Protein AF-A0A9P7JX56-F1 (afdb_monomer_lite)

Secondary structure (DSSP, 8-state):
-HHHHHHHHHHHTHHHHHHHHHSGGGGGGGGGPPPHHHHHHHHHHHHHHHHHHHHHHHHHH-SS--HHHHHHHHHHHHHHHHHHHHH-TT-

Radius of gyration: 17.89 Å; chains: 1; bounding box: 33×34×50 Å

Organism: NCBI:txid1912936

Foldseek 3Di:
DVLLVVLVVCLVCLVVVVVVCPDPVNVVCVVVNDDPVNNVVSVVVNVVVVLVVVLVVVQVPDPDNDVVVNVVSVVVSVVVNVVVCVVCVPD

Sequence (91 aa):
DSIYFMVRRLRYLQQPIDYFLEHPNNKELRRHKLSTTEWLVLRDCKVMLMVPHIALQSMSSERLPVLCGTIIIFKQFIAKWKSLQNSQPRL

pLDDT: mean 83.16, std 9.8, range [51.62, 93.75]

Structure (mmCIF, N/CA/C/O backbone):
data_AF-A0A9P7JX56-F1
#
_entry.id   AF-A0A9P7JX56-F1
#
loop_
_atom_site.group_PDB
_atom_site.id
_atom_site.type_symbol
_atom_site.label_atom_id
_atom_site.label_alt_id
_atom_site.label_comp_id
_atom_site.label_asym_id
_atom_site.label_entity_id
_atom_site.label_seq_id
_atom_site.pdbx_PDB_ins_code
_atom_site.Cartn_x
_atom_site.Cartn_y
_atom_site.Cartn_z
_atom_site.occupancy
_atom_site.B_iso_or_equiv
_atom_site.auth_seq_id
_atom_site.auth_comp_id
_atom_site.auth_asym_id
_atom_site.auth_atom_id
_atom_site.pdbx_PDB_model_num
ATOM 1 N N . ASP A 1 1 ? -1.238 10.918 -7.892 1.00 63.34 1 ASP A N 1
ATOM 2 C CA . ASP A 1 1 ? -0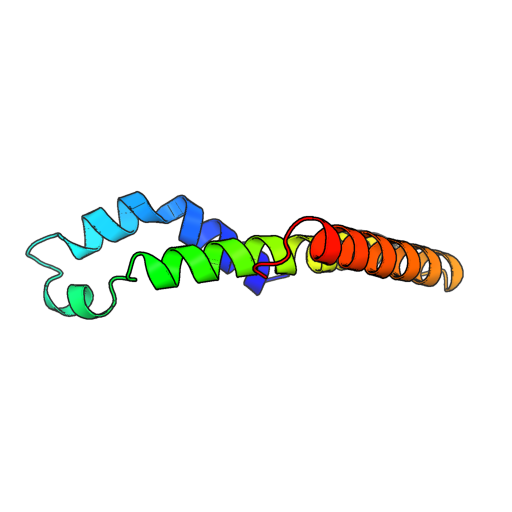.408 10.795 -6.672 1.00 63.34 1 ASP A CA 1
ATOM 3 C C . ASP A 1 1 ? -1.159 10.770 -5.351 1.00 63.34 1 ASP A C 1
ATOM 5 O O . ASP A 1 1 ? -0.885 9.879 -4.554 1.00 63.34 1 ASP A O 1
ATOM 9 N N . SER A 1 2 ? -2.118 11.669 -5.107 1.00 77.56 2 SER A N 1
ATOM 10 C CA . SER A 1 2 ? -2.848 11.751 -3.826 1.00 77.56 2 SER A CA 1
ATOM 11 C C . SER A 1 2 ? -3.429 10.409 -3.346 1.00 77.56 2 SER A C 1
ATOM 13 O O . SER A 1 2 ? -3.197 10.026 -2.204 1.00 77.56 2 SER A O 1
ATOM 15 N N . ILE A 1 3 ? -4.092 9.647 -4.222 1.00 85.31 3 ILE A N 1
ATOM 16 C CA . ILE A 1 3 ? -4.757 8.380 -3.861 1.00 85.31 3 ILE A CA 1
ATOM 17 C C . ILE A 1 3 ? -3.755 7.297 -3.424 1.00 85.31 3 ILE A C 1
ATOM 19 O O . ILE A 1 3 ? -3.982 6.626 -2.419 1.00 85.31 3 ILE A O 1
ATOM 23 N N . TYR A 1 4 ? -2.616 7.149 -4.113 1.00 87.81 4 TYR A N 1
ATOM 24 C CA . TYR A 1 4 ? -1.580 6.182 -3.720 1.00 87.81 4 TYR A CA 1
ATOM 25 C C . TYR A 1 4 ? -1.056 6.474 -2.307 1.00 87.81 4 TYR A C 1
ATOM 27 O O . TYR A 1 4 ? -0.956 5.568 -1.474 1.00 87.81 4 TYR A O 1
ATOM 35 N N . PHE A 1 5 ? -0.771 7.745 -2.009 1.00 88.19 5 PHE A N 1
ATOM 36 C CA . PHE A 1 5 ? -0.311 8.151 -0.683 1.00 88.19 5 PHE A CA 1
ATOM 37 C C . PHE A 1 5 ? -1.395 8.007 0.387 1.00 88.19 5 PHE A C 1
ATOM 39 O O . PHE A 1 5 ? -1.080 7.552 1.487 1.00 88.19 5 PHE A O 1
ATOM 46 N N . MET A 1 6 ? -2.653 8.322 0.067 1.00 92.19 6 MET A N 1
ATOM 47 C CA . MET A 1 6 ? -3.792 8.115 0.967 1.00 92.19 6 MET A CA 1
ATOM 48 C C . MET A 1 6 ? -3.940 6.636 1.334 1.00 92.19 6 MET A C 1
ATOM 50 O O . MET A 1 6 ? -3.920 6.302 2.516 1.00 92.19 6 MET A O 1
ATOM 54 N N . VAL A 1 7 ? -3.980 5.735 0.346 1.00 91.38 7 VAL A N 1
ATOM 55 C CA . VAL A 1 7 ? -4.092 4.282 0.572 1.00 91.38 7 VAL A CA 1
ATOM 56 C C . VAL A 1 7 ? -2.876 3.747 1.331 1.00 91.38 7 VAL A C 1
ATOM 58 O O . VAL A 1 7 ? -3.014 2.964 2.272 1.00 91.38 7 VAL A O 1
ATOM 61 N N . ARG A 1 8 ? -1.664 4.189 0.975 1.00 91.81 8 ARG A N 1
ATOM 62 C CA . ARG A 1 8 ? -0.437 3.797 1.682 1.00 91.81 8 ARG A CA 1
ATOM 63 C C . ARG A 1 8 ? -0.474 4.220 3.151 1.00 91.81 8 ARG A C 1
ATOM 65 O O . ARG A 1 8 ? -0.088 3.423 4.005 1.00 91.81 8 ARG A O 1
ATOM 72 N N . ARG A 1 9 ? -0.913 5.447 3.442 1.00 92.62 9 ARG A N 1
ATOM 73 C CA . ARG A 1 9 ? -0.976 5.985 4.806 1.00 92.62 9 ARG A CA 1
ATOM 74 C C . ARG A 1 9 ? -2.094 5.346 5.620 1.00 92.62 9 ARG A C 1
ATOM 76 O O . ARG A 1 9 ? -1.851 4.983 6.764 1.00 92.62 9 ARG A O 1
ATOM 83 N N . LEU A 1 10 ? -3.257 5.124 5.012 1.00 92.31 10 LEU A N 1
ATOM 84 C CA . LEU A 1 10 ? -4.369 4.401 5.625 1.00 92.31 10 LEU A CA 1
ATOM 85 C C . LEU A 1 10 ? -3.937 2.997 6.070 1.00 92.31 10 LEU A C 1
ATOM 87 O O . LEU A 1 10 ? -4.154 2.621 7.214 1.00 92.31 10 LEU A O 1
ATOM 91 N N . ARG A 1 11 ? -3.232 2.258 5.203 1.00 92.06 11 ARG A N 1
ATOM 92 C CA . ARG A 1 11 ? -2.690 0.931 5.539 1.00 92.06 11 ARG A CA 1
ATOM 93 C C . ARG A 1 11 ? -1.617 0.964 6.623 1.00 92.06 11 ARG A C 1
ATOM 95 O O . ARG A 1 11 ? -1.553 0.048 7.431 1.00 92.06 11 ARG A O 1
ATOM 102 N N . TYR A 1 12 ? -0.764 1.987 6.636 1.00 92.88 12 TYR A N 1
ATOM 103 C CA . TYR A 1 12 ? 0.232 2.156 7.699 1.00 92.88 12 TYR A CA 1
ATOM 104 C C . TYR A 1 12 ? -0.429 2.388 9.066 1.00 92.88 12 TYR A C 1
ATOM 106 O O . TYR A 1 12 ? 0.058 1.904 10.080 1.00 92.88 12 TYR A O 1
ATOM 114 N N . LEU A 1 13 ? -1.562 3.092 9.081 1.00 93.75 13 LEU A N 1
ATOM 115 C CA . LEU A 1 13 ? -2.316 3.421 10.288 1.00 93.75 13 LEU A CA 1
ATOM 116 C C . LEU A 1 13 ? -3.391 2.385 10.646 1.00 93.75 13 LEU A C 1
ATOM 118 O O . LEU A 1 13 ? -4.204 2.657 11.520 1.00 93.75 13 LEU A O 1
ATOM 122 N N . GLN A 1 14 ? -3.402 1.205 10.023 1.00 91.88 14 GLN A N 1
ATOM 123 C CA . GLN A 1 14 ? -4.440 0.198 10.262 1.00 91.88 14 GLN A CA 1
ATOM 124 C C . GLN A 1 14 ? -4.604 -0.135 11.756 1.00 91.88 14 GLN A C 1
ATOM 126 O O . GLN A 1 14 ? -5.693 0.013 12.296 1.00 91.88 14 GLN A O 1
ATOM 131 N N . GLN A 1 15 ? -3.516 -0.494 12.445 1.00 91.25 15 GLN A N 1
ATOM 132 C CA . GLN A 1 15 ? -3.546 -0.828 13.876 1.00 91.25 15 GLN A CA 1
ATOM 133 C C . GLN A 1 15 ? -4.058 0.316 14.773 1.00 91.25 15 GLN A C 1
ATOM 135 O O . GLN A 1 15 ? -4.970 0.076 15.563 1.00 91.25 15 GLN A O 1
ATOM 140 N N . PRO A 1 16 ? -3.527 1.555 14.685 1.00 93.19 16 PRO A N 1
ATOM 141 C CA . PRO A 1 16 ? -4.037 2.649 15.508 1.00 93.19 16 PRO A CA 1
ATOM 142 C C . PRO A 1 16 ? -5.477 3.045 15.157 1.00 93.19 16 PRO A C 1
ATOM 144 O O . PRO A 1 16 ? -6.211 3.462 16.049 1.00 93.19 16 PRO A O 1
ATOM 147 N N . ILE A 1 17 ? -5.906 2.892 13.898 1.00 91.56 17 ILE A N 1
ATOM 148 C CA . ILE A 1 17 ? -7.305 3.109 13.500 1.00 91.56 17 ILE A CA 1
ATOM 149 C C . ILE A 1 17 ? -8.204 2.048 14.135 1.00 91.56 17 ILE A C 1
ATOM 151 O O . ILE A 1 17 ? -9.210 2.404 14.740 1.00 91.56 17 ILE A O 1
ATOM 155 N N . ASP A 1 18 ? -7.833 0.770 14.060 1.00 90.75 18 ASP A N 1
ATOM 156 C CA . ASP A 1 18 ? -8.605 -0.317 14.666 1.00 90.75 18 ASP A CA 1
ATOM 157 C C . ASP A 1 18 ? -8.731 -0.125 16.185 1.00 90.75 18 ASP A C 1
ATOM 159 O O . ASP A 1 18 ? -9.837 -0.192 16.722 1.00 90.75 18 ASP A O 1
ATOM 163 N N . TYR A 1 19 ? -7.633 0.232 16.861 1.00 91.25 19 TYR A N 1
ATOM 164 C CA . TYR A 1 19 ? -7.635 0.559 18.290 1.00 91.25 19 TYR A CA 1
ATOM 165 C C . TYR A 1 19 ? -8.552 1.750 18.617 1.00 91.25 19 TYR A C 1
ATOM 167 O O . TYR A 1 19 ? -9.348 1.701 19.555 1.00 91.25 19 TYR A O 1
ATOM 175 N N . PHE A 1 20 ? -8.482 2.820 17.820 1.00 91.62 20 PHE A N 1
ATOM 176 C CA . PHE A 1 20 ? -9.323 4.003 17.997 1.00 91.62 20 PH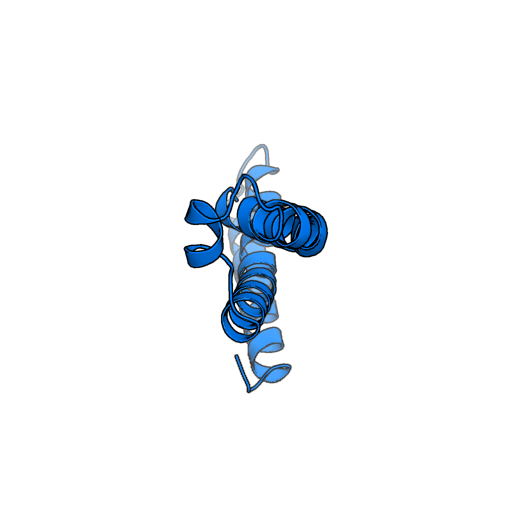E A CA 1
ATOM 177 C C . PHE A 1 20 ? -10.814 3.692 17.805 1.00 91.62 20 PHE A C 1
ATOM 179 O O . PHE A 1 20 ? -11.650 4.182 18.567 1.00 91.62 20 PHE A O 1
ATOM 186 N N . LEU A 1 21 ? -11.155 2.865 16.813 1.00 90.56 21 LEU A N 1
ATOM 187 C CA . LEU A 1 21 ? -12.531 2.454 16.527 1.00 90.56 21 LEU A CA 1
ATOM 188 C C . LEU A 1 21 ? -13.078 1.470 17.568 1.00 90.56 21 LEU A C 1
ATOM 190 O O . LEU A 1 21 ? -14.286 1.397 17.775 1.00 90.56 21 LEU A O 1
ATOM 194 N N . GLU A 1 22 ? -12.220 0.710 18.244 1.00 89.31 22 GLU A N 1
ATOM 195 C CA . GLU A 1 22 ? -12.627 -0.207 19.310 1.00 89.31 22 GLU A CA 1
ATOM 196 C C . GLU A 1 22 ? -12.891 0.487 20.650 1.00 89.31 22 GLU A C 1
ATOM 198 O O . GLU A 1 22 ? -13.532 -0.109 21.521 1.00 89.31 22 GLU A O 1
ATOM 203 N N . HIS A 1 23 ? -12.472 1.747 20.792 1.00 90.88 23 HIS A N 1
ATOM 204 C CA . HIS A 1 23 ? -12.620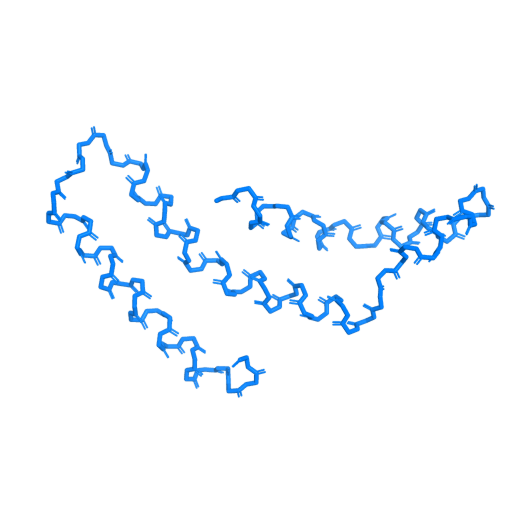 2.515 22.019 1.00 90.88 23 HIS A CA 1
ATOM 205 C C . HIS A 1 23 ? -14.106 2.774 22.375 1.00 90.88 23 HIS A C 1
ATOM 207 O O . HIS A 1 23 ? -14.884 3.189 21.509 1.00 90.88 23 HIS A O 1
ATOM 213 N N . PRO A 1 24 ? -14.528 2.623 23.650 1.00 87.44 24 PRO A N 1
ATOM 214 C CA . PRO A 1 24 ? -15.930 2.768 24.067 1.00 87.44 24 PRO A CA 1
ATOM 215 C C . PRO A 1 24 ? -16.575 4.127 23.757 1.00 87.44 24 PRO A C 1
ATOM 217 O O . PRO A 1 24 ? -17.784 4.180 23.543 1.00 87.44 24 PRO A O 1
ATOM 220 N N . ASN A 1 25 ? -15.786 5.205 23.706 1.00 91.06 25 ASN A N 1
ATOM 221 C CA . ASN A 1 25 ? -16.269 6.548 23.342 1.00 91.06 25 ASN A CA 1
ATOM 222 C C . ASN A 1 25 ? -16.570 6.705 21.843 1.00 91.06 25 ASN A C 1
ATOM 224 O O . ASN A 1 25 ? -17.265 7.638 21.460 1.00 91.06 25 ASN A O 1
ATOM 228 N N . ASN A 1 26 ? -16.076 5.796 21.001 1.00 90.06 26 ASN A N 1
ATOM 229 C CA . ASN A 1 26 ? -16.160 5.883 19.544 1.00 90.06 26 ASN A CA 1
ATOM 230 C C . ASN A 1 26 ? -17.094 4.817 18.954 1.00 90.06 26 ASN A C 1
ATOM 232 O O . ASN A 1 26 ? -16.964 4.456 17.786 1.00 90.06 26 ASN A O 1
ATOM 236 N N . LYS A 1 27 ? -18.043 4.297 19.744 1.00 84.06 27 LYS A N 1
ATOM 237 C CA . LYS A 1 27 ? -18.962 3.224 19.317 1.00 84.06 27 LYS A CA 1
ATOM 238 C C . LYS A 1 27 ? -19.695 3.543 18.013 1.00 84.06 27 LYS A C 1
ATOM 240 O O . LYS A 1 27 ? -19.813 2.659 17.172 1.00 84.06 27 LYS A O 1
ATOM 245 N N . GLU A 1 28 ? -20.089 4.797 17.807 1.00 89.44 28 GLU A N 1
ATOM 246 C CA . GLU A 1 28 ? -20.734 5.256 16.567 1.00 89.44 28 GLU A CA 1
ATOM 247 C C . GLU A 1 28 ? -19.845 5.086 15.327 1.00 89.44 28 GLU A C 1
ATOM 249 O O . GLU A 1 28 ? -20.339 4.883 14.219 1.00 89.44 28 GLU A O 1
ATOM 254 N N . LEU A 1 29 ? -18.522 5.129 15.505 1.00 89.19 29 LEU A N 1
ATOM 255 C CA . LEU A 1 29 ? -17.552 5.001 14.424 1.00 89.19 29 LEU A CA 1
ATOM 256 C C . LEU A 1 29 ? -17.216 3.544 14.095 1.00 89.19 29 LEU A C 1
ATOM 258 O O . LEU A 1 29 ? -16.698 3.289 13.009 1.00 89.19 29 LEU A O 1
ATOM 262 N N . ARG A 1 30 ? -17.560 2.568 14.953 1.00 85.00 30 ARG A N 1
ATOM 263 C CA . ARG A 1 30 ? -17.314 1.136 14.679 1.00 85.00 30 ARG A CA 1
ATOM 264 C C . ARG A 1 30 ? -17.911 0.670 13.358 1.00 85.00 30 ARG A C 1
ATOM 266 O O . ARG A 1 30 ? -17.327 -0.193 12.714 1.00 85.00 30 ARG A O 1
ATOM 273 N N . ARG A 1 31 ? -19.035 1.254 12.933 1.00 87.06 31 ARG A N 1
ATOM 274 C CA . ARG A 1 31 ? -19.676 0.943 11.644 1.00 87.06 31 ARG A CA 1
ATOM 275 C C . ARG A 1 31 ? -18.805 1.274 10.427 1.00 87.06 31 ARG A C 1
ATOM 277 O O . ARG A 1 31 ? -19.068 0.771 9.346 1.00 87.06 31 ARG A O 1
ATOM 284 N N . HIS A 1 32 ? -17.793 2.125 10.598 1.00 87.00 32 HIS A N 1
ATOM 285 C CA . HIS A 1 32 ? -16.832 2.499 9.560 1.00 87.00 32 HIS A CA 1
ATOM 286 C C . HIS A 1 32 ? -15.553 1.653 9.606 1.00 87.00 32 HIS A C 1
ATOM 288 O O . HIS A 1 32 ? -14.614 1.924 8.856 1.00 87.00 32 HIS A O 1
ATOM 294 N N . LYS A 1 33 ? -15.482 0.649 10.491 1.00 88.38 33 LYS A N 1
ATOM 295 C CA . LYS A 1 33 ? -14.347 -0.267 10.548 1.00 88.38 33 LYS A CA 1
ATOM 296 C C . LYS A 1 33 ? -14.322 -1.115 9.284 1.00 88.38 33 LYS A C 1
ATOM 298 O O . LYS A 1 33 ? -15.282 -1.817 8.980 1.00 88.38 33 LYS A O 1
ATOM 303 N N . LEU A 1 34 ? -13.193 -1.062 8.589 1.00 89.31 34 LEU A N 1
ATOM 304 C CA . LEU A 1 34 ? -12.962 -1.862 7.398 1.00 89.31 34 LEU A CA 1
ATOM 305 C C . LEU A 1 34 ? -12.806 -3.336 7.780 1.00 89.31 34 LEU A C 1
ATOM 307 O O . LEU A 1 34 ? -12.059 -3.699 8.694 1.00 89.31 34 LEU A O 1
ATOM 311 N N . SER A 1 35 ? -13.506 -4.185 7.045 1.00 90.31 35 SER A N 1
ATOM 312 C CA . SER A 1 35 ? -13.390 -5.635 7.103 1.00 90.31 35 SER A CA 1
ATOM 313 C C . SER A 1 35 ? -12.039 -6.116 6.568 1.00 90.31 35 SER A C 1
ATOM 315 O O . SER A 1 35 ? -11.326 -5.423 5.837 1.00 90.31 35 SER A O 1
ATOM 317 N N . THR A 1 36 ? -11.672 -7.354 6.902 1.00 88.56 36 THR A N 1
ATOM 318 C CA . THR A 1 36 ? -10.435 -7.974 6.407 1.00 88.56 36 THR A CA 1
ATOM 319 C C . THR A 1 36 ? -10.381 -8.014 4.878 1.00 88.56 36 THR A C 1
ATOM 321 O O . THR A 1 36 ? -9.312 -7.826 4.300 1.00 88.56 36 THR A O 1
ATOM 324 N N . THR A 1 37 ? -11.521 -8.216 4.214 1.00 90.31 37 THR A N 1
ATOM 325 C CA . THR A 1 37 ? -11.626 -8.212 2.750 1.00 90.31 37 THR A CA 1
ATOM 326 C C . THR A 1 37 ? -11.372 -6.825 2.168 1.00 90.31 37 THR A C 1
ATOM 328 O O . THR A 1 37 ? -10.590 -6.702 1.229 1.00 90.31 37 THR A O 1
ATOM 331 N N . GLU A 1 38 ? -11.930 -5.765 2.754 1.00 89.88 38 GLU A N 1
ATOM 332 C CA . GLU A 1 38 ? -11.664 -4.387 2.316 1.00 89.88 38 GLU A CA 1
ATOM 333 C C . GLU A 1 38 ? -10.185 -4.006 2.491 1.00 89.88 38 GLU A C 1
ATOM 335 O O . GLU A 1 38 ? -9.591 -3.371 1.617 1.00 89.88 38 GLU A O 1
ATOM 340 N N . TRP A 1 39 ? -9.538 -4.465 3.567 1.00 90.69 39 TRP A N 1
ATOM 341 C CA . TRP A 1 39 ? -8.094 -4.291 3.755 1.00 90.69 39 TRP A CA 1
ATOM 342 C C . TRP A 1 39 ? -7.245 -5.032 2.712 1.00 90.69 39 TRP A C 1
ATOM 344 O O . TRP A 1 39 ? -6.169 -4.545 2.340 1.00 90.69 39 TRP A O 1
ATOM 354 N N . LEU A 1 40 ? -7.703 -6.194 2.234 1.00 89.31 40 LEU A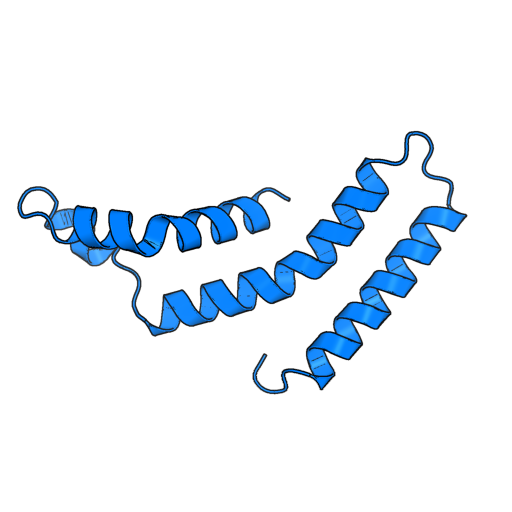 N 1
ATOM 355 C CA . LEU A 1 40 ? -7.061 -6.918 1.133 1.00 89.31 40 LEU A CA 1
ATOM 356 C C . LEU A 1 40 ? -7.224 -6.161 -0.188 1.00 89.31 40 LEU A C 1
ATOM 358 O O . LEU A 1 40 ? -6.226 -5.906 -0.854 1.00 89.31 40 LEU A O 1
ATOM 362 N N . VAL A 1 41 ? -8.423 -5.667 -0.500 1.00 89.62 41 VAL A N 1
ATOM 363 C CA . VAL A 1 41 ? -8.645 -4.839 -1.698 1.00 89.62 41 VAL A CA 1
ATOM 364 C C . VAL A 1 41 ? -7.766 -3.584 -1.671 1.00 89.62 41 VAL A C 1
ATOM 366 O O . VAL A 1 41 ? -7.108 -3.258 -2.655 1.00 89.62 41 VAL A O 1
ATOM 369 N N . LEU A 1 42 ? -7.644 -2.904 -0.526 1.00 90.31 42 LEU A N 1
ATOM 370 C CA . LEU A 1 42 ? -6.739 -1.755 -0.383 1.00 90.31 42 LEU A CA 1
ATOM 371 C C . LEU A 1 42 ? -5.260 -2.129 -0.563 1.00 90.31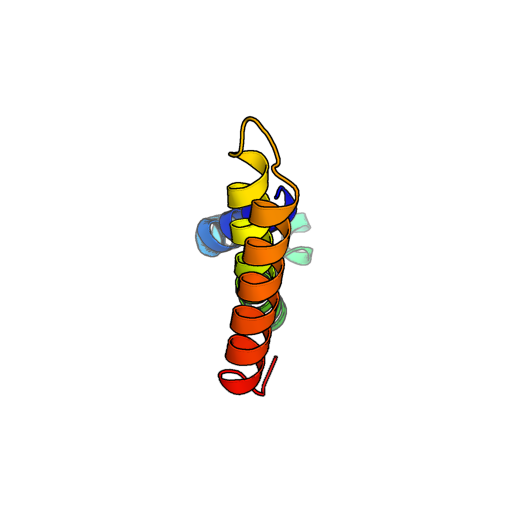 42 LEU A C 1
ATOM 373 O O . LEU A 1 42 ? -4.446 -1.295 -0.980 1.00 90.31 42 LEU A O 1
ATOM 377 N N . ARG A 1 43 ? -4.875 -3.367 -0.235 1.00 89.00 43 ARG A N 1
ATOM 378 C CA . ARG A 1 43 ? -3.524 -3.867 -0.505 1.00 89.00 43 ARG A CA 1
ATOM 379 C C . ARG A 1 43 ? -3.285 -3.993 -1.998 1.00 89.00 43 ARG A C 1
ATOM 381 O O . ARG A 1 43 ? -2.251 -3.505 -2.454 1.00 89.00 43 ARG A O 1
ATOM 388 N N . ASP A 1 44 ? -4.230 -4.577 -2.708 1.00 87.94 44 ASP A N 1
ATOM 389 C CA . ASP A 1 44 ? -4.141 -4.814 -4.144 1.00 87.94 44 ASP A CA 1
ATOM 390 C C . ASP A 1 44 ? -4.179 -3.482 -4.908 1.00 87.94 44 ASP A C 1
ATOM 392 O O . ASP A 1 44 ? -3.303 -3.208 -5.730 1.00 87.94 44 ASP A O 1
ATOM 396 N N . CYS A 1 45 ? -5.054 -2.556 -4.499 1.00 87.31 45 CYS A N 1
ATOM 397 C CA . CYS A 1 45 ? -5.076 -1.178 -4.991 1.00 87.31 45 CYS A CA 1
ATOM 398 C C . CYS A 1 45 ? -3.735 -0.461 -4.790 1.00 87.31 45 CYS A C 1
ATOM 400 O O . CYS A 1 45 ? -3.272 0.237 -5.688 1.00 87.31 45 CYS A O 1
ATOM 402 N N . LYS A 1 46 ? -3.065 -0.626 -3.639 1.00 88.31 46 LYS A N 1
ATOM 403 C CA . LYS A 1 46 ? -1.732 -0.029 -3.427 1.00 88.31 46 LYS A CA 1
ATOM 404 C C . LYS A 1 46 ? -0.716 -0.559 -4.443 1.00 88.31 46 LYS A C 1
ATOM 406 O O . LYS A 1 46 ? 0.101 0.219 -4.928 1.00 88.31 46 LYS A O 1
ATOM 411 N N . VAL A 1 47 ? -0.741 -1.863 -4.721 1.00 86.88 47 VAL A N 1
ATOM 412 C CA . VAL A 1 47 ? 0.181 -2.512 -5.663 1.00 86.88 47 VAL A CA 1
ATOM 413 C C . VAL A 1 47 ? -0.086 -2.027 -7.087 1.00 86.88 47 VAL A C 1
ATOM 415 O O . VAL A 1 47 ? 0.848 -1.572 -7.747 1.00 86.88 47 VAL A O 1
ATOM 418 N N . MET A 1 48 ? -1.352 -2.006 -7.515 1.00 85.31 48 MET A N 1
ATOM 419 C CA . MET A 1 48 ? -1.743 -1.432 -8.804 1.00 85.31 48 MET A CA 1
ATOM 420 C C . MET A 1 48 ? -1.320 0.032 -8.922 1.00 85.31 48 MET A C 1
ATOM 422 O O . MET A 1 48 ? -0.709 0.411 -9.911 1.00 85.31 48 MET A O 1
ATOM 426 N N . LEU A 1 49 ? -1.588 0.858 -7.908 1.00 87.19 49 LEU A N 1
ATOM 427 C CA . LEU A 1 49 ? -1.309 2.296 -7.954 1.00 87.19 49 LEU A CA 1
ATOM 428 C C . LEU A 1 49 ? 0.180 2.648 -7.835 1.00 87.19 49 LEU A C 1
ATOM 430 O O . LEU A 1 49 ? 0.566 3.761 -8.188 1.00 87.19 49 LEU A O 1
ATOM 434 N N . MET A 1 50 ? 1.032 1.724 -7.383 1.00 87.12 50 MET A N 1
ATOM 435 C CA . MET A 1 50 ? 2.475 1.954 -7.281 1.00 87.12 50 MET A CA 1
ATOM 436 C C . MET A 1 50 ? 3.121 2.175 -8.655 1.00 87.12 50 MET A C 1
ATOM 438 O O . MET A 1 50 ? 3.951 3.068 -8.812 1.00 87.12 50 MET A O 1
ATOM 442 N N . VAL A 1 51 ? 2.731 1.383 -9.656 1.00 84.62 51 VAL A N 1
ATOM 443 C CA . VAL A 1 51 ? 3.283 1.447 -11.019 1.00 84.62 51 VAL A CA 1
ATOM 444 C C . VAL A 1 51 ? 3.004 2.798 -11.711 1.00 84.62 51 VAL A C 1
ATOM 446 O O . VAL A 1 51 ? 3.967 3.424 -12.162 1.00 84.62 51 VAL A O 1
ATOM 449 N N . PRO A 1 52 ? 1.754 3.310 -11.770 1.00 84.50 52 PRO A N 1
ATOM 450 C CA . PRO A 1 52 ? 1.466 4.621 -12.343 1.00 84.50 52 PRO A CA 1
ATOM 451 C C . PRO A 1 52 ? 2.033 5.754 -11.490 1.00 84.50 52 PRO A C 1
ATOM 453 O O . PRO A 1 52 ? 2.471 6.750 -12.051 1.00 84.50 52 PRO A O 1
ATOM 456 N N . HIS A 1 53 ? 2.086 5.607 -10.160 1.00 85.81 53 HIS A N 1
ATOM 457 C CA . HIS A 1 53 ? 2.702 6.614 -9.297 1.00 85.81 53 HIS A CA 1
ATOM 458 C C . HIS A 1 53 ? 4.185 6.827 -9.628 1.00 85.81 53 HIS A C 1
ATOM 460 O O . HIS A 1 53 ? 4.610 7.965 -9.787 1.00 85.81 53 HIS A O 1
ATOM 466 N N . ILE A 1 54 ? 4.962 5.751 -9.795 1.00 83.81 54 ILE A N 1
ATOM 467 C CA . ILE A 1 54 ? 6.384 5.854 -10.160 1.00 83.81 54 ILE A CA 1
ATOM 468 C C . ILE A 1 54 ? 6.545 6.518 -11.532 1.00 83.81 54 ILE A C 1
ATOM 470 O O . ILE A 1 54 ? 7.377 7.407 -11.678 1.00 83.81 54 ILE A O 1
ATOM 474 N N . ALA A 1 55 ? 5.737 6.123 -12.521 1.00 82.38 55 ALA A N 1
ATOM 475 C CA . ALA A 1 55 ? 5.785 6.721 -13.855 1.00 82.38 55 ALA A CA 1
ATOM 476 C C . ALA A 1 55 ? 5.472 8.227 -13.818 1.00 82.38 55 ALA A C 1
ATOM 478 O O . ALA A 1 55 ? 6.220 9.028 -14.377 1.00 82.38 55 ALA A O 1
ATOM 479 N N . LEU A 1 56 ? 4.410 8.615 -13.103 1.00 82.19 56 LEU A N 1
ATOM 480 C CA . LEU A 1 56 ? 4.018 10.012 -12.928 1.00 82.19 56 LEU A CA 1
ATOM 481 C C . LEU A 1 56 ? 5.080 10.817 -12.181 1.00 82.19 56 LEU A C 1
ATOM 483 O O . LEU A 1 56 ? 5.387 11.933 -12.592 1.00 82.19 56 LEU A O 1
ATOM 48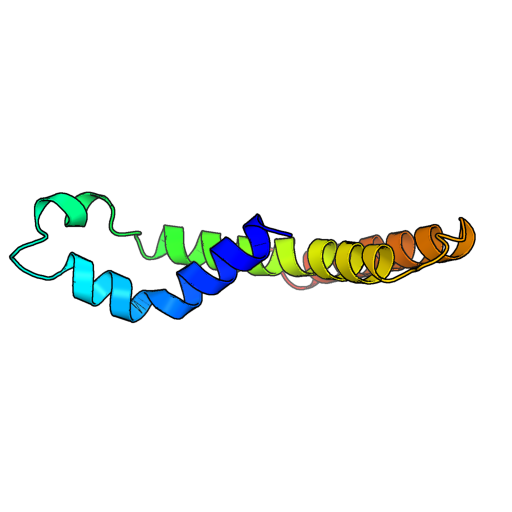7 N N . GLN A 1 57 ? 5.666 10.262 -11.120 1.00 83.56 57 GLN A N 1
ATOM 488 C CA . GLN A 1 57 ? 6.717 10.929 -10.359 1.00 83.56 57 GLN A CA 1
ATOM 489 C C . GLN A 1 57 ? 7.969 11.155 -11.214 1.00 83.56 57 GLN A C 1
ATOM 491 O O . GLN A 1 57 ? 8.536 12.246 -11.183 1.00 83.56 57 GLN A O 1
ATOM 496 N N . SER A 1 58 ? 8.374 10.159 -12.009 1.00 80.44 58 SER A N 1
ATOM 497 C CA . SER A 1 58 ? 9.487 10.296 -12.951 1.00 80.44 58 SER A CA 1
ATOM 498 C C . SER A 1 58 ? 9.220 11.401 -13.974 1.00 80.44 58 SER A C 1
ATOM 500 O O . SER A 1 58 ? 10.050 12.291 -14.123 1.00 80.44 58 SER A O 1
ATOM 502 N N . MET A 1 59 ? 8.036 11.420 -14.594 1.00 78.56 59 MET A N 1
ATOM 503 C CA . MET A 1 59 ? 7.667 12.461 -15.564 1.00 78.56 59 MET A CA 1
ATOM 504 C C . MET A 1 59 ? 7.577 13.855 -14.935 1.00 78.56 59 MET A C 1
ATOM 506 O O . MET A 1 59 ? 8.025 14.831 -15.523 1.00 78.56 59 MET A O 1
ATOM 510 N N . SER A 1 60 ? 7.035 13.955 -13.721 1.00 77.62 60 SER A N 1
ATOM 511 C CA . SER A 1 60 ? 6.870 15.232 -13.011 1.00 77.62 60 SER A CA 1
ATOM 512 C C . SER A 1 60 ? 8.203 15.825 -12.542 1.00 77.62 60 SER A C 1
ATOM 514 O O . SER A 1 60 ? 8.275 17.012 -12.235 1.00 77.62 60 SER A O 1
ATOM 516 N N . SER A 1 61 ? 9.256 15.006 -12.465 1.00 75.44 61 SER A N 1
ATOM 517 C CA . SER A 1 61 ? 10.608 15.444 -12.106 1.00 75.44 61 SER A CA 1
ATOM 518 C C . SER A 1 61 ? 11.409 15.999 -13.292 1.00 75.44 61 SER A C 1
ATOM 520 O O . SER A 1 61 ? 12.430 16.660 -13.086 1.00 75.44 61 SER A O 1
ATOM 522 N N . GLU A 1 62 ? 10.955 15.776 -14.530 1.00 72.19 62 GLU A N 1
ATOM 523 C CA . GLU A 1 62 ? 11.617 16.299 -15.724 1.00 72.19 62 GLU A CA 1
ATOM 524 C C . GLU A 1 62 ? 11.302 17.792 -15.903 1.00 72.19 62 GLU A C 1
ATOM 526 O O . GLU A 1 62 ? 10.173 18.196 -16.166 1.00 72.19 62 GLU A O 1
ATOM 531 N N . ARG A 1 63 ? 12.333 18.639 -15.787 1.00 65.69 63 ARG A N 1
ATOM 532 C CA . ARG A 1 63 ? 12.232 20.101 -15.976 1.00 65.69 63 ARG A CA 1
ATOM 533 C C . ARG A 1 63 ? 11.881 20.510 -17.413 1.00 65.69 63 ARG A C 1
ATOM 535 O O . ARG A 1 63 ? 11.404 21.618 -17.634 1.00 65.69 63 ARG A O 1
ATOM 542 N N . LEU A 1 64 ? 12.157 19.629 -18.372 1.00 62.12 64 LEU A N 1
ATOM 543 C CA . LEU A 1 64 ? 11.863 19.766 -19.794 1.00 62.12 64 LEU A CA 1
ATOM 544 C C . LEU A 1 64 ? 11.329 18.406 -20.254 1.00 62.12 64 LEU A C 1
ATOM 546 O O . LEU A 1 64 ? 12.140 17.492 -20.411 1.00 62.12 64 LEU A O 1
ATOM 550 N N . PRO A 1 65 ? 10.007 18.233 -20.431 1.00 54.88 65 PRO A N 1
ATOM 551 C CA . PRO A 1 65 ? 9.452 16.978 -20.914 1.00 54.88 65 PRO A CA 1
ATOM 552 C C . PRO A 1 65 ? 9.849 16.832 -22.380 1.00 54.88 65 PRO A C 1
ATOM 554 O O . PRO A 1 65 ? 9.159 17.287 -23.293 1.00 54.88 65 PRO A O 1
ATOM 557 N N . VAL A 1 66 ? 11.013 16.243 -22.630 1.00 58.25 66 VAL A N 1
ATOM 558 C CA . VAL A 1 66 ? 11.395 15.887 -23.989 1.00 58.25 66 VAL A CA 1
ATOM 559 C C . VAL A 1 66 ? 10.461 14.749 -24.381 1.00 58.25 66 VAL A C 1
ATOM 561 O O . VAL A 1 66 ? 10.404 13.729 -23.696 1.00 58.25 66 VAL A O 1
ATOM 564 N N . LEU A 1 67 ? 9.717 14.916 -25.477 1.00 61.91 67 LEU A N 1
ATOM 565 C CA . LEU A 1 67 ? 8.725 13.952 -25.973 1.00 61.91 67 LEU A CA 1
ATOM 566 C C . LEU A 1 67 ? 9.257 12.499 -25.970 1.00 61.91 67 LEU A C 1
ATOM 568 O O . LEU A 1 67 ? 8.533 11.554 -25.658 1.00 61.91 67 LEU A O 1
ATOM 572 N N . CYS A 1 68 ? 10.556 12.330 -26.237 1.00 64.19 68 CYS A N 1
ATOM 573 C CA . CYS A 1 68 ? 11.263 11.051 -26.203 1.00 64.19 68 CYS A CA 1
ATOM 574 C C . CYS A 1 68 ? 11.340 10.405 -24.803 1.00 64.19 68 CYS A C 1
ATOM 576 O O . CYS A 1 68 ? 11.167 9.191 -24.698 1.00 64.19 68 CYS A O 1
ATOM 578 N N . GLY A 1 69 ? 11.565 11.179 -23.734 1.00 69.44 69 GLY A N 1
ATOM 579 C CA . GLY A 1 69 ? 11.657 10.670 -22.356 1.00 69.44 69 GLY A CA 1
ATOM 580 C C . GLY A 1 69 ? 10.320 10.125 -21.858 1.00 69.44 69 GLY A C 1
ATOM 581 O O . GLY A 1 69 ? 10.231 8.996 -21.372 1.00 69.44 69 GLY A O 1
ATOM 582 N N . THR A 1 70 ? 9.240 10.860 -22.131 1.00 74.38 70 THR A N 1
ATOM 583 C CA . THR A 1 70 ? 7.871 10.445 -21.794 1.00 74.38 70 THR A CA 1
ATOM 584 C C . THR A 1 70 ? 7.478 9.123 -22.469 1.00 74.38 70 THR A C 1
ATOM 586 O O . THR A 1 70 ? 6.931 8.233 -21.816 1.00 74.38 70 THR A O 1
ATOM 589 N N . ILE A 1 71 ? 7.803 8.931 -23.754 1.00 79.81 71 ILE A N 1
ATOM 590 C CA . ILE A 1 71 ? 7.512 7.676 -24.476 1.00 79.81 71 ILE A CA 1
ATOM 591 C C . ILE A 1 71 ? 8.246 6.483 -23.847 1.00 79.81 71 ILE A C 1
ATOM 593 O O . ILE A 1 71 ? 7.680 5.390 -23.742 1.00 79.81 71 ILE A O 1
ATOM 597 N N . ILE A 1 72 ? 9.496 6.672 -23.416 1.00 79.88 72 ILE A N 1
ATOM 598 C CA . ILE A 1 72 ? 10.274 5.623 -22.744 1.00 79.88 72 ILE A CA 1
ATOM 599 C C . ILE A 1 72 ? 9.620 5.253 -21.407 1.00 79.88 72 ILE A C 1
ATOM 601 O O . ILE A 1 72 ? 9.448 4.065 -21.126 1.00 79.88 72 ILE A O 1
ATOM 605 N N . ILE A 1 73 ? 9.178 6.242 -20.626 1.00 81.38 73 ILE A N 1
ATOM 606 C CA . ILE A 1 73 ? 8.482 6.012 -19.353 1.00 81.38 73 ILE A CA 1
ATOM 607 C C . ILE A 1 73 ? 7.162 5.261 -19.579 1.00 81.38 73 ILE A C 1
ATOM 609 O O . ILE A 1 73 ? 6.887 4.289 -18.874 1.00 81.38 73 ILE A O 1
ATOM 613 N N . PHE A 1 74 ? 6.381 5.613 -20.606 1.00 81.44 74 PHE A N 1
ATOM 614 C CA . PHE A 1 74 ? 5.161 4.874 -20.956 1.00 81.44 74 PHE A CA 1
ATOM 615 C C . PHE A 1 74 ? 5.441 3.427 -21.379 1.00 81.44 74 PHE A C 1
ATOM 617 O O . PHE A 1 74 ? 4.734 2.513 -20.951 1.00 81.44 74 PHE A O 1
ATOM 624 N N . LYS A 1 75 ? 6.495 3.178 -22.167 1.00 84.75 75 LYS A N 1
ATOM 625 C CA . LYS A 1 75 ? 6.906 1.807 -22.516 1.00 84.75 75 LYS A CA 1
ATOM 626 C C . LYS A 1 75 ? 7.267 0.996 -21.269 1.00 84.75 75 LYS A C 1
ATOM 628 O O . LYS A 1 75 ? 6.834 -0.149 -21.140 1.00 84.75 75 LYS A O 1
ATOM 633 N N . GLN A 1 76 ? 8.012 1.590 -20.337 1.00 85.00 76 GLN A N 1
ATOM 634 C CA . GLN A 1 76 ? 8.371 0.949 -19.070 1.00 85.00 76 GLN A CA 1
ATOM 635 C C . GLN A 1 76 ? 7.152 0.708 -18.173 1.00 85.00 76 GLN A C 1
ATOM 637 O O . GLN A 1 76 ? 7.058 -0.349 -17.549 1.00 85.00 76 GLN A O 1
ATOM 642 N N . PHE A 1 77 ? 6.207 1.648 -18.135 1.00 85.00 77 PHE A N 1
ATOM 643 C CA . PHE A 1 77 ? 4.937 1.503 -17.429 1.00 85.00 77 PHE A CA 1
ATOM 644 C C . PHE A 1 77 ? 4.156 0.291 -17.949 1.00 85.00 77 PHE A C 1
ATOM 646 O O . PHE A 1 77 ? 3.816 -0.593 -17.166 1.00 85.00 77 PHE A O 1
ATOM 653 N N . ILE A 1 78 ? 3.949 0.196 -19.268 1.00 85.81 78 ILE A N 1
ATOM 654 C CA . ILE A 1 78 ? 3.219 -0.919 -19.892 1.00 85.81 78 ILE A CA 1
ATOM 655 C C . ILE A 1 78 ? 3.930 -2.252 -19.632 1.00 85.81 78 ILE A C 1
ATOM 657 O O . ILE A 1 78 ? 3.277 -3.243 -19.306 1.00 85.81 78 ILE A O 1
ATOM 661 N N . ALA A 1 79 ? 5.260 -2.293 -19.749 1.00 87.56 79 ALA A N 1
ATOM 662 C CA . ALA A 1 79 ? 6.036 -3.503 -19.487 1.00 87.56 79 ALA A CA 1
ATOM 663 C C . ALA A 1 79 ? 5.902 -3.968 -18.027 1.00 87.56 79 ALA A C 1
ATOM 665 O O . ALA A 1 79 ? 5.619 -5.141 -17.775 1.00 87.56 79 ALA A O 1
ATOM 666 N N . LYS A 1 80 ? 6.035 -3.048 -17.061 1.00 85.25 80 LYS A N 1
ATOM 667 C CA . LYS A 1 80 ? 5.849 -3.347 -15.632 1.00 85.25 80 LYS A CA 1
ATOM 668 C C . LYS A 1 80 ? 4.419 -3.777 -15.322 1.00 85.25 80 LYS A C 1
ATOM 670 O O . LYS A 1 80 ? 4.233 -4.717 -14.558 1.00 85.25 80 LYS A O 1
ATOM 675 N N . TRP A 1 81 ? 3.425 -3.142 -15.939 1.00 84.06 81 TRP A N 1
ATOM 676 C CA . TRP A 1 81 ? 2.017 -3.492 -15.761 1.00 84.06 81 TRP A CA 1
ATOM 677 C C . TRP A 1 81 ? 1.712 -4.914 -16.246 1.00 84.06 81 TRP A C 1
ATOM 679 O O . TRP A 1 81 ? 1.121 -5.706 -15.519 1.00 84.06 81 TRP A O 1
ATOM 689 N N . LYS A 1 82 ? 2.199 -5.280 -17.438 1.00 85.25 82 LYS A N 1
ATOM 690 C CA . LYS A 1 82 ? 2.073 -6.645 -17.975 1.00 85.25 82 LYS A CA 1
ATOM 691 C C . LYS A 1 82 ? 2.806 -7.677 -17.113 1.00 85.25 82 LYS A C 1
ATOM 693 O O . LYS A 1 82 ? 2.286 -8.759 -16.870 1.00 85.25 82 LYS A O 1
ATOM 698 N N . SER A 1 83 ? 3.993 -7.339 -16.603 1.00 84.62 83 SER A N 1
ATOM 699 C CA . SER A 1 83 ? 4.721 -8.209 -15.669 1.00 84.62 83 SER A CA 1
ATOM 700 C C . SER A 1 83 ? 3.948 -8.430 -14.368 1.00 84.62 83 SER A C 1
ATOM 702 O O . SER A 1 83 ? 3.970 -9.536 -13.826 1.00 84.62 83 SER A O 1
ATOM 704 N N . LEU A 1 84 ? 3.272 -7.394 -13.867 1.00 81.94 84 LEU A N 1
ATOM 705 C CA . LEU A 1 84 ? 2.459 -7.466 -12.657 1.00 81.94 84 LEU A CA 1
ATOM 706 C C . LEU A 1 84 ? 1.248 -8.384 -12.865 1.00 81.94 84 LEU A C 1
ATOM 708 O O . LEU A 1 84 ? 1.007 -9.260 -12.040 1.00 81.94 84 LEU A O 1
ATOM 712 N N . GLN A 1 85 ? 0.573 -8.249 -14.011 1.00 81.00 85 GLN A N 1
ATOM 713 C CA . GLN A 1 85 ? -0.538 -9.112 -14.420 1.00 81.00 85 GLN A CA 1
ATOM 714 C C . GLN A 1 85 ? -0.123 -10.591 -14.486 1.00 81.00 85 GLN A C 1
ATOM 716 O O . GLN A 1 85 ? -0.818 -11.455 -13.961 1.00 81.00 85 GLN A O 1
ATOM 721 N N . ASN A 1 86 ? 1.045 -10.889 -15.063 1.00 78.81 86 ASN A N 1
ATOM 722 C CA . ASN A 1 86 ? 1.551 -12.263 -15.152 1.00 78.81 86 ASN A CA 1
ATOM 723 C C . ASN A 1 86 ? 1.964 -12.844 -13.788 1.00 78.81 86 ASN A C 1
ATOM 725 O O . ASN A 1 86 ? 1.873 -14.050 -13.577 1.00 78.81 86 ASN A O 1
ATOM 729 N N . SER A 1 87 ? 2.439 -11.999 -12.867 1.00 77.31 87 SER A N 1
ATOM 730 C CA . SER A 1 87 ? 2.929 -12.435 -11.550 1.00 77.31 87 SER A CA 1
ATOM 731 C C . SER A 1 87 ? 1.810 -12.602 -10.520 1.00 77.31 87 SER A C 1
ATOM 733 O O . SER A 1 87 ? 1.988 -13.307 -9.528 1.00 77.31 87 SER A O 1
ATOM 735 N N . GLN A 1 88 ? 0.665 -11.949 -10.724 1.00 70.06 88 GLN A N 1
ATOM 736 C CA . GLN A 1 88 ? -0.474 -11.998 -9.811 1.00 70.06 88 GLN A CA 1
ATOM 737 C C . GLN A 1 88 ? -1.778 -12.250 -10.584 1.00 70.06 88 GLN A C 1
ATOM 739 O O . GLN A 1 88 ? -2.546 -11.318 -10.792 1.00 70.06 88 GLN A O 1
ATOM 744 N N . PRO A 1 89 ? -2.094 -13.511 -10.940 1.00 58.06 89 PRO A N 1
ATOM 745 C CA . PRO A 1 89 ? -3.319 -13.852 -11.678 1.00 58.06 89 PRO A CA 1
ATOM 746 C C . PRO A 1 89 ? -4.617 -13.696 -10.860 1.00 58.06 89 PRO A C 1
ATOM 748 O O . PRO A 1 89 ? -5.692 -14.021 -11.351 1.00 58.06 89 PRO A O 1
ATOM 751 N N . ARG A 1 90 ? -4.525 -13.266 -9.592 1.00 57.16 90 ARG A N 1
ATOM 752 C CA . ARG A 1 90 ? -5.671 -13.012 -8.696 1.00 57.16 90 ARG A CA 1
ATOM 753 C C . ARG A 1 90 ? -6.117 -11.543 -8.680 1.00 57.16 90 ARG A C 1
ATOM 755 O O . ARG A 1 90 ? -7.081 -11.238 -7.985 1.00 57.16 90 ARG A O 1
ATOM 762 N N . LEU A 1 91 ? -5.380 -10.670 -9.368 1.00 51.62 91 LEU A N 1
ATOM 763 C CA . LEU A 1 91 ? -5.633 -9.235 -9.506 1.00 51.62 91 LEU A CA 1
ATOM 764 C C . LEU A 1 91 ? -6.331 -8.941 -10.836 1.00 51.62 91 LEU A C 1
ATOM 766 O O . LEU A 1 91 ? -5.996 -9.623 -11.831 1.00 51.62 91 LEU A O 1
#